Protein AF-A0A356CSP3-F1 (afdb_monomer_lite)

Structure (mmCIF, N/CA/C/O backbone):
data_AF-A0A356CSP3-F1
#
_entry.id   AF-A0A356CSP3-F1
#
loop_
_atom_site.group_PDB
_atom_site.id
_atom_site.type_symbol
_atom_site.label_atom_id
_atom_site.label_alt_id
_atom_site.label_comp_id
_atom_site.label_asym_id
_atom_site.label_entity_id
_atom_site.label_seq_id
_atom_site.pdbx_PDB_ins_code
_atom_site.Cartn_x
_atom_site.Cartn_y
_atom_site.Cartn_z
_atom_site.occupancy
_atom_site.B_iso_or_equiv
_atom_site.auth_seq_id
_atom_site.auth_comp_id
_atom_site.auth_asym_id
_atom_site.auth_atom_id
_atom_site.pdbx_PDB_model_num
ATOM 1 N N . ALA A 1 1 ? 16.871 2.410 2.288 1.00 77.31 1 ALA A N 1
ATOM 2 C CA . ALA A 1 1 ? 15.478 1.901 2.369 1.00 77.31 1 ALA A CA 1
ATOM 3 C C . ALA A 1 1 ? 14.807 2.461 3.621 1.00 77.31 1 ALA A C 1
ATOM 5 O O . ALA A 1 1 ? 14.174 1.737 4.377 1.00 77.31 1 ALA A O 1
ATOM 6 N N . GLU A 1 2 ? 14.958 3.761 3.840 1.00 93.31 2 GLU A N 1
ATOM 7 C CA . GLU A 1 2 ? 14.530 4.456 5.050 1.00 93.31 2 GLU A CA 1
ATOM 8 C C . GLU A 1 2 ? 13.049 4.845 5.024 1.00 93.31 2 GLU A C 1
ATOM 10 O O . GLU A 1 2 ? 12.419 4.854 6.074 1.00 93.31 2 GLU A O 1
ATOM 15 N N . GLY A 1 3 ? 12.455 5.067 3.842 1.00 94.81 3 GLY A N 1
ATOM 16 C CA . GLY A 1 3 ? 11.048 5.476 3.726 1.00 94.81 3 GLY A CA 1
ATOM 17 C C . GLY A 1 3 ? 10.073 4.525 4.431 1.00 94.81 3 GLY A C 1
ATOM 18 O O . GLY A 1 3 ? 9.157 4.975 5.107 1.00 94.81 3 GLY A O 1
ATOM 19 N N . ARG A 1 4 ? 10.327 3.208 4.380 1.00 96.06 4 ARG A N 1
ATOM 20 C CA . ARG A 1 4 ? 9.497 2.211 5.084 1.00 96.06 4 ARG A CA 1
ATOM 21 C C . ARG A 1 4 ? 9.622 2.262 6.610 1.00 96.06 4 ARG A C 1
ATOM 23 O O . ARG A 1 4 ? 8.701 1.832 7.289 1.00 96.06 4 ARG A O 1
ATOM 30 N N . LEU A 1 5 ? 10.739 2.760 7.145 1.00 96.69 5 LEU A N 1
ATOM 31 C CA . LEU A 1 5 ? 10.915 2.905 8.593 1.00 96.69 5 LEU A CA 1
ATOM 32 C C . LEU A 1 5 ? 10.019 4.029 9.116 1.00 96.69 5 LEU A C 1
ATOM 34 O O . LEU A 1 5 ? 9.294 3.833 10.080 1.00 96.69 5 LEU A O 1
ATOM 38 N N . ILE A 1 6 ? 9.992 5.163 8.410 1.00 96.62 6 ILE A N 1
ATOM 39 C CA . ILE A 1 6 ? 9.119 6.294 8.752 1.00 96.62 6 ILE A CA 1
ATOM 40 C C . ILE A 1 6 ? 7.642 5.911 8.581 1.00 96.62 6 ILE A C 1
ATOM 42 O O . ILE A 1 6 ? 6.819 6.249 9.428 1.00 96.62 6 ILE A O 1
ATOM 46 N N . LEU A 1 7 ? 7.298 5.178 7.514 1.00 97.19 7 LEU A N 1
ATOM 47 C CA . LEU A 1 7 ? 5.924 4.710 7.298 1.00 97.19 7 LEU A CA 1
ATOM 48 C C . LEU A 1 7 ? 5.442 3.774 8.409 1.00 97.19 7 LEU A C 1
ATOM 50 O O . LEU A 1 7 ? 4.286 3.870 8.799 1.00 97.19 7 LEU A O 1
ATOM 54 N N . CYS A 1 8 ? 6.307 2.914 8.951 1.00 97.25 8 CYS A N 1
ATOM 55 C CA . CYS A 1 8 ? 5.947 2.042 10.071 1.00 97.25 8 CYS A CA 1
ATOM 56 C C . CYS A 1 8 ? 5.470 2.854 11.289 1.00 97.25 8 CYS A C 1
ATOM 58 O O . CYS A 1 8 ? 4.405 2.575 11.845 1.00 97.25 8 CYS A O 1
ATOM 60 N N . ASP A 1 9 ? 6.212 3.899 11.660 1.00 98.00 9 ASP A N 1
ATOM 61 C CA . ASP A 1 9 ? 5.824 4.791 12.758 1.00 98.00 9 ASP A CA 1
ATOM 62 C C . ASP A 1 9 ? 4.553 5.587 12.423 1.00 98.00 9 ASP A C 1
ATOM 64 O O . ASP A 1 9 ? 3.673 5.738 13.271 1.00 98.00 9 ASP A O 1
ATOM 68 N N . ALA A 1 10 ? 4.421 6.065 11.181 1.00 97.94 10 ALA A N 1
ATOM 69 C CA . ALA A 1 10 ? 3.256 6.826 10.729 1.00 97.94 10 ALA A CA 1
ATOM 70 C C . ALA A 1 10 ? 1.965 5.986 10.727 1.00 97.94 10 ALA A C 1
ATOM 72 O O . ALA A 1 10 ? 0.932 6.455 11.203 1.00 97.94 10 ALA A O 1
ATOM 73 N N . LEU A 1 11 ? 2.027 4.741 10.248 1.00 97.81 11 LEU A N 1
ATOM 74 C CA . LEU A 1 11 ? 0.902 3.801 10.258 1.00 97.81 11 LEU A CA 1
ATOM 75 C C . LEU A 1 11 ? 0.512 3.424 11.692 1.00 97.81 11 LEU A C 1
ATOM 77 O O . LEU A 1 11 ? -0.665 3.468 12.035 1.00 97.81 11 LEU A O 1
ATOM 81 N N . THR A 1 12 ? 1.495 3.171 12.562 1.00 98.19 12 THR A N 1
ATOM 82 C CA . THR A 1 12 ? 1.252 2.932 13.999 1.00 98.19 12 THR A CA 1
ATOM 83 C C . THR A 1 12 ? 0.600 4.148 14.665 1.00 98.19 12 THR A C 1
ATOM 85 O O . THR A 1 12 ? -0.277 4.029 15.518 1.00 98.19 12 THR A O 1
ATOM 88 N N . TYR A 1 13 ? 1.009 5.359 14.282 1.00 98.25 13 TYR A N 1
ATOM 89 C CA . TYR A 1 13 ? 0.392 6.584 14.779 1.00 98.25 13 TYR A CA 1
ATOM 90 C C . TYR A 1 13 ? -1.057 6.742 14.295 1.00 98.25 13 TYR A C 1
ATOM 92 O O . TYR A 1 13 ? -1.901 7.213 15.062 1.00 98.25 13 TYR A O 1
ATOM 100 N N . ALA A 1 14 ? -1.357 6.322 13.063 1.00 98.19 14 ALA A N 1
ATOM 101 C CA . ALA A 1 14 ? -2.685 6.425 12.467 1.00 98.19 14 ALA A CA 1
ATOM 102 C C . ALA A 1 14 ? -3.756 5.617 13.226 1.00 98.19 14 ALA A C 1
ATOM 104 O O . ALA A 1 14 ? -4.907 6.049 13.285 1.00 98.19 14 ALA A O 1
ATOM 105 N N . GLU A 1 15 ? -3.387 4.510 13.883 1.00 97.12 15 GLU A N 1
ATOM 106 C CA . GLU A 1 15 ? -4.313 3.687 14.684 1.00 97.12 15 GLU A CA 1
ATOM 107 C C . GLU A 1 15 ? -5.061 4.498 15.756 1.00 97.12 15 GLU A C 1
ATOM 109 O O . GLU A 1 15 ? -6.219 4.223 16.065 1.00 97.12 15 GLU A O 1
ATOM 114 N N . ARG A 1 16 ? -4.440 5.560 16.285 1.00 98.19 16 ARG A N 1
ATOM 115 C CA . ARG A 1 16 ? -5.017 6.415 17.339 1.00 98.19 16 ARG A CA 1
ATOM 116 C C . ARG A 1 16 ? -6.291 7.142 16.911 1.00 98.19 16 ARG A C 1
ATOM 118 O O . ARG A 1 16 ? -7.037 7.602 17.773 1.00 98.19 16 ARG A O 1
ATOM 125 N N . PHE A 1 17 ? -6.524 7.273 15.607 1.00 98.19 17 PHE A N 1
ATOM 126 C CA . PHE A 1 17 ? -7.707 7.934 15.061 1.00 98.19 17 PHE A CA 1
ATOM 127 C C . PHE A 1 17 ? -8.895 6.982 14.869 1.00 98.1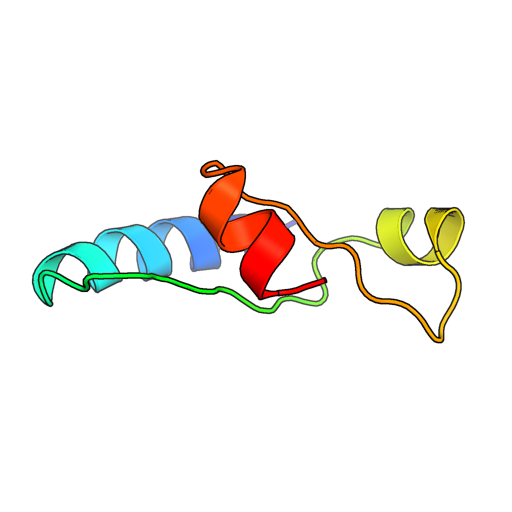9 17 PHE A C 1
ATOM 129 O O . PHE A 1 17 ? -9.958 7.453 14.480 1.00 98.19 17 PHE A O 1
ATOM 136 N N . ASN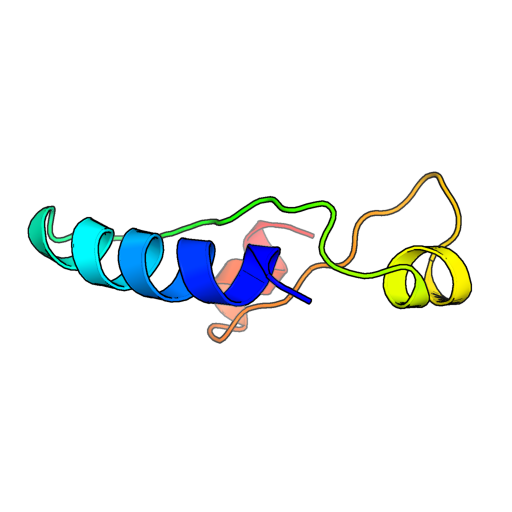 A 1 18 ? -8.738 5.680 15.153 1.00 97.19 18 ASN A N 1
ATOM 137 C CA . ASN A 1 18 ? -9.716 4.631 14.831 1.00 97.19 18 ASN A CA 1
ATOM 138 C C . ASN A 1 18 ? -10.277 4.757 13.395 1.00 97.19 18 ASN A C 1
ATOM 140 O O . ASN A 1 18 ? -11.494 4.849 13.228 1.00 97.19 18 ASN A O 1
ATOM 144 N N . PRO A 1 19 ? -9.415 4.837 12.363 1.00 97.69 19 PRO A N 1
ATOM 145 C CA . PRO A 1 19 ? -9.874 5.014 10.992 1.00 97.69 19 PRO A CA 1
ATOM 146 C C . PRO A 1 19 ? -10.580 3.756 10.473 1.00 97.69 19 PRO A C 1
ATOM 148 O O . PRO A 1 19 ? -10.149 2.641 10.760 1.00 97.69 19 PRO A O 1
ATOM 151 N N . ASP A 1 20 ? -11.607 3.937 9.639 1.00 97.44 20 ASP A N 1
ATOM 152 C CA . ASP A 1 20 ? -12.225 2.822 8.907 1.00 97.44 20 ASP A CA 1
ATOM 153 C C . ASP A 1 20 ? -11.260 2.232 7.861 1.00 97.44 20 ASP A C 1
ATOM 155 O O . ASP A 1 20 ? -11.261 1.029 7.614 1.00 97.44 20 ASP A O 1
ATOM 159 N N . VAL A 1 21 ? -10.431 3.085 7.243 1.00 97.44 21 VAL A N 1
ATOM 160 C CA . VAL A 1 21 ? -9.454 2.727 6.202 1.00 97.44 21 VAL A CA 1
ATOM 161 C C . VAL A 1 21 ? -8.217 3.624 6.316 1.00 97.44 21 VAL A C 1
ATOM 163 O O . VAL A 1 21 ? -8.337 4.829 6.548 1.00 97.44 21 VAL A O 1
ATOM 166 N N . VAL A 1 22 ? -7.028 3.056 6.095 1.00 97.94 22 VAL A N 1
ATOM 167 C CA . VAL A 1 22 ? -5.760 3.794 5.962 1.00 97.94 22 VAL A CA 1
ATOM 168 C C . VAL A 1 22 ? -5.149 3.493 4.595 1.00 97.94 22 VAL A C 1
ATOM 170 O O . VAL A 1 22 ? -5.018 2.331 4.225 1.00 97.94 22 VAL A O 1
ATOM 173 N N . ILE A 1 23 ? -4.771 4.539 3.856 1.00 97.50 23 ILE A N 1
ATOM 174 C CA . ILE A 1 23 ? -4.086 4.439 2.560 1.00 97.50 23 ILE A CA 1
ATOM 175 C C . ILE A 1 23 ? -2.770 5.208 2.668 1.00 97.50 23 ILE A C 1
ATOM 177 O O . ILE A 1 23 ? -2.783 6.410 2.947 1.00 97.50 23 ILE A O 1
ATOM 181 N N . ASP A 1 24 ? -1.643 4.537 2.430 1.00 97.25 24 ASP A N 1
ATOM 182 C CA . ASP A 1 24 ? -0.339 5.181 2.277 1.00 97.25 24 ASP A CA 1
ATOM 183 C C . ASP A 1 24 ? 0.081 5.264 0.802 1.00 97.25 24 ASP A C 1
ATOM 185 O O . ASP A 1 24 ? -0.225 4.395 -0.012 1.00 97.25 24 ASP A O 1
ATOM 189 N N . ILE A 1 25 ? 0.762 6.357 0.442 1.00 96.88 25 ILE A N 1
ATOM 190 C CA . ILE A 1 25 ? 1.270 6.603 -0.912 1.00 96.88 25 ILE A CA 1
ATOM 191 C C . ILE A 1 25 ? 2.747 6.960 -0.794 1.00 96.88 25 ILE A C 1
ATOM 193 O O . ILE A 1 25 ? 3.102 7.968 -0.179 1.00 96.88 25 ILE A O 1
ATOM 197 N N . ALA A 1 26 ? 3.617 6.149 -1.397 1.00 96.69 26 ALA A N 1
ATOM 198 C CA . ALA A 1 26 ? 5.058 6.326 -1.278 1.00 96.69 26 ALA A CA 1
ATOM 199 C C . ALA A 1 26 ? 5.823 5.945 -2.550 1.00 96.69 26 ALA A C 1
ATOM 201 O O . ALA A 1 26 ? 5.567 4.928 -3.193 1.00 96.69 26 ALA A O 1
ATOM 202 N N . THR A 1 27 ? 6.868 6.712 -2.857 1.00 96.25 27 THR A N 1
ATOM 203 C CA . THR A 1 27 ? 7.878 6.389 -3.876 1.00 96.25 27 THR A CA 1
ATOM 204 C C . THR A 1 27 ? 8.894 5.377 -3.326 1.00 96.25 27 THR A C 1
ATOM 206 O O . THR A 1 27 ? 10.083 5.651 -3.184 1.00 96.25 27 THR A O 1
ATOM 209 N N . LEU A 1 28 ? 8.408 4.190 -2.943 1.00 92.88 28 LEU A N 1
ATOM 210 C CA . LEU A 1 28 ? 9.113 3.313 -2.002 1.00 92.88 28 LEU A CA 1
ATOM 211 C C . LEU A 1 28 ? 10.232 2.463 -2.615 1.00 92.88 28 LEU A C 1
ATOM 213 O O . LEU A 1 28 ? 11.206 2.128 -1.932 1.00 92.88 28 LEU A O 1
ATOM 217 N N . THR A 1 29 ? 10.084 2.048 -3.873 1.00 95.81 29 THR A N 1
ATOM 218 C CA . THR A 1 29 ? 11.050 1.157 -4.523 1.00 95.81 29 THR A CA 1
ATOM 219 C C . THR A 1 29 ? 11.233 1.497 -5.996 1.00 95.81 29 THR A C 1
ATOM 221 O O . THR A 1 29 ? 10.276 1.821 -6.696 1.00 95.81 29 THR A O 1
ATOM 224 N N . GLY A 1 30 ? 12.461 1.331 -6.493 1.00 95.88 30 GLY A N 1
ATOM 225 C CA . GLY A 1 30 ? 12.714 1.304 -7.935 1.00 95.88 30 GLY A CA 1
ATOM 226 C C . GLY A 1 30 ? 12.136 0.056 -8.616 1.00 95.88 30 GLY A C 1
ATOM 227 O O . GLY A 1 30 ? 11.873 0.083 -9.812 1.00 95.88 30 GLY A O 1
ATOM 228 N N . ALA A 1 31 ? 11.881 -1.021 -7.863 1.00 97.25 31 ALA A N 1
ATOM 229 C CA . ALA A 1 31 ? 11.313 -2.257 -8.399 1.00 97.25 31 ALA A CA 1
ATOM 230 C C . ALA A 1 31 ? 9.898 -2.055 -8.968 1.00 97.25 31 ALA A C 1
ATOM 232 O O . ALA A 1 31 ? 9.584 -2.639 -10.001 1.00 97.25 31 ALA A O 1
ATOM 233 N N . CYS A 1 32 ? 9.080 -1.183 -8.366 1.00 96.19 32 CYS A N 1
ATOM 234 C CA . CYS A 1 32 ? 7.764 -0.840 -8.917 1.00 96.19 32 CYS A CA 1
ATOM 235 C C . CYS A 1 32 ? 7.867 -0.225 -10.321 1.00 96.19 32 CYS A C 1
ATOM 237 O O . CYS A 1 32 ? 7.077 -0.573 -11.192 1.00 96.19 32 CYS A O 1
ATOM 239 N N . VAL A 1 33 ? 8.872 0.623 -10.570 1.00 96.44 33 VAL A N 1
ATOM 240 C CA . VAL A 1 33 ? 9.107 1.211 -11.901 1.00 96.44 33 VAL A CA 1
ATOM 241 C C . VAL A 1 33 ? 9.535 0.140 -12.905 1.00 96.44 33 VAL A C 1
ATOM 243 O O . VAL A 1 33 ? 9.071 0.146 -14.041 1.00 96.44 33 VAL A O 1
ATOM 246 N N . ILE A 1 34 ? 10.377 -0.813 -12.492 1.00 97.62 34 ILE A N 1
ATOM 247 C CA . ILE A 1 34 ? 10.776 -1.942 -13.349 1.00 97.62 34 ILE A CA 1
ATOM 248 C C . ILE A 1 34 ? 9.573 -2.826 -13.710 1.00 97.62 34 ILE A C 1
ATOM 250 O O . ILE A 1 34 ? 9.494 -3.307 -14.836 1.00 97.62 34 ILE A O 1
ATOM 254 N N . ALA A 1 35 ? 8.642 -3.034 -12.777 1.00 97.44 35 ALA A N 1
ATOM 255 C CA . ALA A 1 35 ? 7.482 -3.898 -12.982 1.00 97.44 35 ALA A CA 1
ATOM 256 C C . ALA A 1 35 ? 6.348 -3.235 -13.786 1.00 97.44 35 ALA A C 1
ATOM 258 O O . ALA A 1 35 ? 5.724 -3.901 -14.608 1.00 97.44 35 ALA A O 1
ATOM 259 N N . LEU A 1 36 ? 6.066 -1.950 -13.542 1.00 97.00 36 LEU A N 1
ATOM 260 C CA . LEU A 1 36 ? 4.847 -1.272 -14.017 1.00 97.00 36 LEU A CA 1
ATOM 261 C C . LEU A 1 36 ? 5.114 -0.065 -14.935 1.00 97.00 36 LEU A C 1
ATOM 263 O O . LEU A 1 36 ? 4.183 0.514 -15.496 1.00 97.00 36 LEU A O 1
ATOM 267 N N . GLY A 1 37 ? 6.376 0.327 -15.119 1.00 96.38 37 GLY A N 1
ATOM 268 C CA . GLY A 1 37 ? 6.751 1.516 -15.880 1.00 96.38 37 GLY A CA 1
ATOM 269 C C . GLY A 1 37 ? 6.460 2.821 -15.131 1.00 96.38 37 GLY A C 1
ATOM 270 O O . GLY A 1 37 ? 6.493 2.878 -13.905 1.00 96.38 37 GLY A O 1
ATOM 271 N N . HIS A 1 38 ? 6.218 3.899 -15.881 1.00 95.56 38 HIS A N 1
ATOM 272 C CA . HIS A 1 38 ? 6.074 5.257 -15.333 1.00 95.56 38 HIS A CA 1
ATOM 273 C C . HIS A 1 38 ? 4.627 5.761 -15.248 1.00 95.56 38 HIS A C 1
ATOM 275 O O . HIS A 1 38 ? 4.397 6.852 -14.733 1.00 95.56 38 HIS A O 1
ATOM 281 N N . HIS A 1 39 ? 3.666 5.003 -15.783 1.00 95.44 39 HIS A N 1
ATOM 282 C CA . HIS A 1 39 ? 2.268 5.433 -15.879 1.00 95.44 39 HIS A CA 1
ATOM 283 C C . HIS A 1 39 ? 1.366 4.801 -14.817 1.00 95.44 39 HIS A C 1
ATOM 285 O O . HIS A 1 39 ? 0.425 5.452 -14.375 1.00 95.44 39 HIS A O 1
ATOM 291 N N . ALA A 1 40 ? 1.647 3.560 -14.413 1.00 95.00 40 ALA A N 1
ATOM 292 C CA . ALA A 1 40 ? 0.863 2.836 -13.420 1.00 95.00 40 ALA A CA 1
ATOM 293 C C . ALA A 1 40 ? 1.581 2.802 -12.062 1.00 95.00 40 ALA A C 1
ATOM 295 O O . ALA A 1 40 ? 2.794 2.596 -11.993 1.00 95.00 40 ALA A O 1
ATOM 296 N N . SER A 1 41 ? 0.816 2.978 -10.984 1.00 96.38 41 SER A N 1
ATOM 297 C CA . SER A 1 41 ? 1.283 2.815 -9.603 1.00 96.38 41 SER A CA 1
ATOM 298 C C . SER A 1 41 ? 1.056 1.379 -9.133 1.00 96.38 41 SER A C 1
ATOM 300 O O . SER A 1 41 ? 0.096 0.733 -9.543 1.00 96.38 41 SER A O 1
ATOM 302 N N . GLY A 1 42 ? 1.921 0.876 -8.250 1.00 96.62 42 GLY A N 1
ATOM 303 C CA . GLY A 1 42 ? 1.692 -0.412 -7.590 1.00 96.62 42 GLY A CA 1
ATOM 304 C C . GLY A 1 42 ? 0.684 -0.271 -6.453 1.00 96.62 42 GLY A C 1
ATOM 305 O O . GLY A 1 42 ? 0.883 0.570 -5.578 1.00 96.62 42 GLY A O 1
ATOM 306 N N . LEU A 1 43 ? -0.358 -1.102 -6.462 1.00 97.38 43 LEU A N 1
ATOM 307 C CA . LEU A 1 43 ? -1.349 -1.206 -5.392 1.00 97.38 43 LEU A CA 1
ATOM 308 C C . LEU A 1 43 ? -1.081 -2.468 -4.566 1.00 97.38 43 LEU A C 1
ATOM 310 O O . LEU A 1 43 ? -0.992 -3.568 -5.109 1.00 97.38 43 LEU A O 1
ATOM 314 N N . TYR A 1 44 ? -0.965 -2.298 -3.251 1.00 96.88 44 TYR A N 1
ATOM 315 C CA . TYR A 1 44 ? -0.865 -3.385 -2.283 1.00 96.88 44 TYR A CA 1
ATOM 316 C C . TYR A 1 44 ? -1.886 -3.134 -1.181 1.00 96.88 44 TYR A C 1
ATOM 318 O O . TYR A 1 44 ? -1.992 -2.020 -0.679 1.00 96.88 44 TYR A O 1
ATOM 326 N N . SER A 1 45 ? -2.623 -4.172 -0.806 1.00 97.62 45 SER A N 1
ATOM 327 C CA . SER A 1 45 ? -3.630 -4.116 0.248 1.00 97.62 45 SER A CA 1
ATOM 328 C C . SER A 1 45 ? -3.611 -5.426 1.025 1.00 97.62 45 SER A C 1
ATOM 330 O O . SER A 1 45 ? -3.298 -6.479 0.470 1.00 97.62 45 SER A O 1
ATOM 332 N N . ASN A 1 46 ? -3.938 -5.358 2.312 1.00 97.44 46 ASN A N 1
ATOM 333 C CA . ASN A 1 4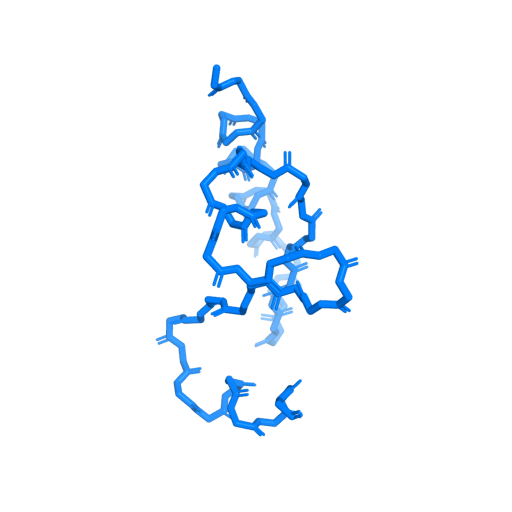6 ? -4.236 -6.525 3.141 1.00 97.44 46 ASN A CA 1
ATOM 334 C C . ASN A 1 46 ? -5.727 -6.918 3.096 1.00 97.44 46 ASN A C 1
ATOM 336 O O . ASN A 1 46 ? -6.097 -7.935 3.678 1.00 97.44 46 ASN A O 1
ATOM 340 N N . ASP A 1 47 ? -6.561 -6.122 2.423 1.00 98.00 47 ASP A N 1
ATOM 341 C CA . ASP A 1 47 ? -7.992 -6.343 2.218 1.00 98.00 47 ASP A CA 1
ATOM 342 C C . ASP A 1 47 ? -8.304 -6.346 0.709 1.00 98.00 47 ASP A C 1
ATOM 344 O O . ASP A 1 47 ? -8.130 -5.334 0.018 1.00 98.00 47 ASP A O 1
ATOM 348 N N . ASP A 1 48 ? -8.766 -7.493 0.200 1.00 97.75 48 ASP A N 1
ATOM 349 C CA . ASP A 1 48 ? -9.094 -7.700 -1.217 1.00 97.75 48 ASP A CA 1
ATOM 350 C C . ASP A 1 48 ? -10.285 -6.854 -1.685 1.00 97.75 48 ASP A C 1
ATOM 352 O O . ASP A 1 48 ? -10.356 -6.464 -2.853 1.00 97.75 48 ASP A O 1
ATOM 356 N N . LYS A 1 49 ? -11.239 -6.563 -0.793 1.00 97.69 49 LYS A N 1
ATOM 357 C CA . LYS A 1 49 ? -12.386 -5.714 -1.119 1.00 97.69 49 LYS A CA 1
ATOM 358 C C . LYS A 1 49 ? -11.920 -4.276 -1.307 1.00 97.69 49 LYS A C 1
ATOM 360 O O . LYS A 1 49 ? -12.256 -3.673 -2.320 1.00 97.69 49 LYS A O 1
ATOM 365 N N . LEU A 1 50 ? -11.104 -3.767 -0.383 1.00 97.44 50 LEU A N 1
ATOM 366 C CA . LEU A 1 50 ? -10.510 -2.436 -0.514 1.00 97.44 50 LEU A CA 1
ATOM 367 C C . LEU A 1 50 ? -9.645 -2.328 -1.776 1.00 97.44 50 LEU A C 1
ATOM 369 O O . LEU A 1 50 ? -9.715 -1.323 -2.474 1.00 97.44 50 LEU A O 1
ATOM 373 N N . ALA A 1 51 ? -8.860 -3.364 -2.091 1.00 97.81 51 ALA A N 1
ATOM 374 C CA . ALA A 1 51 ? -8.056 -3.391 -3.312 1.00 97.81 51 ALA A CA 1
ATOM 375 C C . ALA A 1 51 ? -8.930 -3.242 -4.563 1.00 97.81 51 ALA A C 1
ATOM 377 O O . ALA A 1 51 ? -8.643 -2.417 -5.422 1.00 97.81 51 ALA A O 1
ATOM 378 N N . LYS A 1 52 ? -10.026 -4.005 -4.630 1.00 97.38 52 LYS A N 1
ATOM 379 C CA . LYS A 1 52 ? -10.965 -3.973 -5.752 1.00 97.38 52 LYS A CA 1
ATOM 380 C C . LYS A 1 52 ? -11.720 -2.648 -5.871 1.00 97.38 52 LYS A C 1
ATOM 382 O O . LYS A 1 52 ? -12.051 -2.245 -6.978 1.00 97.38 52 LYS A O 1
ATOM 387 N N . ASP A 1 53 ? -12.002 -1.989 -4.751 1.00 96.88 53 ASP A N 1
ATOM 388 C CA . ASP A 1 53 ? -12.653 -0.676 -4.740 1.00 96.88 53 ASP A CA 1
ATOM 389 C C . ASP A 1 53 ? -11.712 0.451 -5.239 1.00 96.88 53 ASP A C 1
ATOM 391 O O . ASP A 1 53 ? -12.188 1.543 -5.554 1.00 96.88 53 ASP A O 1
ATOM 395 N N . LEU A 1 54 ? -10.394 0.201 -5.313 1.00 94.75 54 LEU A N 1
ATOM 396 C CA . LEU A 1 54 ? -9.353 1.164 -5.709 1.00 94.75 54 LEU A CA 1
ATOM 397 C C . LEU A 1 54 ? -8.720 0.907 -7.094 1.00 94.75 54 LEU A C 1
ATOM 399 O O . LEU A 1 54 ? -7.963 1.764 -7.556 1.00 94.75 54 LEU A O 1
ATOM 403 N N . GLU A 1 55 ? -8.984 -0.243 -7.725 1.00 89.56 55 GLU A N 1
ATOM 404 C CA . GLU A 1 55 ? -8.536 -0.592 -9.092 1.00 89.56 55 GLU A CA 1
ATOM 405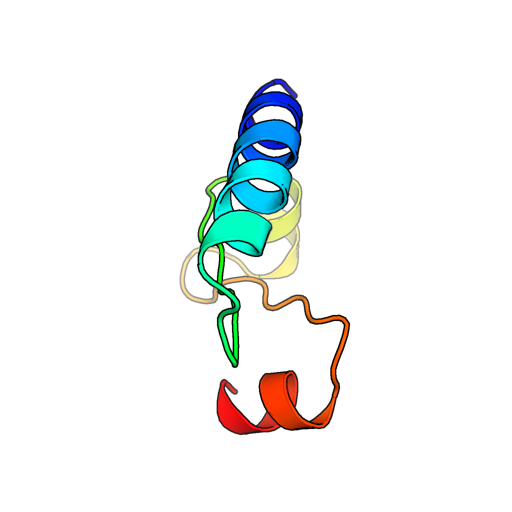 C C . GLU A 1 55 ? -9.387 0.094 -10.174 1.00 89.56 55 GLU A C 1
ATOM 407 O O . GLU A 1 55 ? -8.783 0.65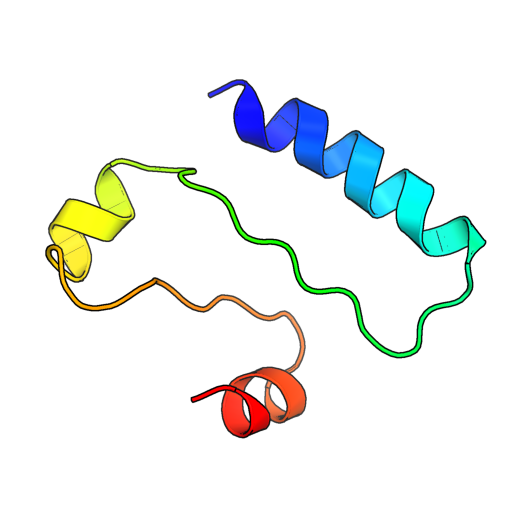3 -11.121 1.00 89.56 55 GLU A O 1
#

Radius of gyration: 12.92 Å; chains: 1; bounding box: 28×16×33 Å

pLDDT: mean 96.4, std 3.0, range [77.31, 98.25]

Sequence (55 aa):
AEGRLILCDALTYAERFNPDVVIDIATLTGACVIALGHHASGLYSNDDKLAKDLE

Foldseek 3Di:
DCVVVVVVVVVVVVVVVVDPDDDDDDPPDPVQCVVPNDPDGDDDDPDPVVSVVVD

Secondary structure (DSSP, 8-state):
--HHHHHHHHHHHHGGG--S---------HHHHHHHTTTPPPP--S-HHHHHHH-

=== Feature glossary ===
Feature key, reading from the visual/contextual features back to the raw sequence:

Rendered structure images. Six rendered views show the 3D structure from the faces of a cube — i.e. along ±x, ±y, ±z. Rendering representation is drawn randomly per protein from cartoon (secondary-structure ribbons), sticks (backbone bonds), or molecular surface; coloring is either N→C rainbow (blue at the N-terminus through red at the C-terminus) or one color per chain.

Contact-map, Ramachandran, and PAE plots. The contact map is a binary N×N matrix image: pixel (i, j) is dark where Cα_i and Cα_j are within 8 Å and |i−j|>4. Because the |i−j|>4 filter removes local helical contacts, off-diagonal stripes parallel to the main diagonal indicate parallel β-sheets; stripes perpendicular to it indicate antiparallel β-sheets. The Ramachandran plot scatters every residue's (φ, ψ) pair against the sterically allowed regions. The PAE heatmap renders the predicted-aligned-error matrix.

InterPro / GO / CATH / organism. Database cross-references. InterPro integrates a dozen domain/family signature databases into unified entries with residue-range hits. GO terms attach function/process/location labels with evidence codes. CATH codes position the fold in a four-level structural taxonomy. Organism is the NCBI-taxonomy species name.

Nearest PDB structures. The Foldseek neighbor list gives the closest experimentally determined structures in the PDB, ranked by structural alignment. TM-score near 1 means near-identical fold; near 0.3 means only rough topology match. This is how one finds what a novel AlphaFold prediction most resembles in the solved-structure universe.

Predicted aligned error. PAE(i, j) answers: if I align the predicted and true structures on residue i, how far off (in Å) do I expect residue j to be? A block-diagonal PAE matrix with low values on the blocks and high values off-diagonal is the signature of a multi-domain protein with confidently predicted domains but uncertain inter-domain orientation.

Solvent-accessible surface area. Accessible surface area quantifies burial. A residue with SASA near zero is packed into the hydrophobic core; one with SASA >100 Å² sits on the surface. Computed here via the Shrake–Rupley numerical algorithm with a 1.4 Å probe.

B-factor. B-factor (Debye–Waller factor) reflects atomic displacement in the crystal lattice. It is an experimental observable (units Å²), not a prediction; low values mean the atom is pinned down, high values mean it moves or is heterogeneous across the crystal.

pLDDT. For AlphaFold models, the B-factor field carries pLDDT — the model's own estimate of local accuracy on a 0–100 scale. Regions with pLDDT<50 should be treated as essentially unmodeled; they often correspond to intrinsically disordered segments.

Backbone torsions (φ/ψ). φ (phi) and ψ (psi) are the two rotatable backbone dihedrals per residue: φ is the C(i-1)–N–Cα–C torsion, ψ is the N–Cα–C–N(i+1) torsion, both in degrees on (−180°, 180°]. α-helical residues cluster near (−60°, −45°); β-strand residues near (−120°, +130°). A Ramachandran plot is simply a scatter of (φ, ψ) for every residue.

Radius of gyration, Cα contacts, bounding box. Radius of gyration (Rg) is the root-mean-square distance of Cα atoms from their centroid — a single number for overall size and compactness. A globular domain of N residues has Rg ≈ 2.2·N^0.38 Å; an extended or disordered chain has a much larger Rg. The Cα contact count is the number of residue pairs whose Cα atoms are within 8 Å and are more than four positions apart in sequence — a standard proxy for tertiary packing density. The bounding box is th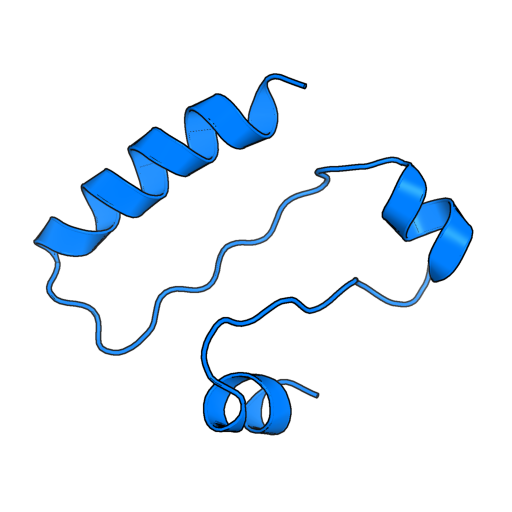e smallest axis-aligned box enclosing all Cα atoms.

Secondary structure (3-state, P-SEA). Three-state secondary structure (P-SEA) collapses the eight DSSP classes into helix (a), strand (b), and coil (c). P-SEA assigns these from Cα geometry alone — distances and angles — without requiring backbone oxygens, so it works on any Cα trace.

Secondary structure (8-state, DSSP). DSSP 8-state secondary structure assigns each residue one of H (α-helix), G (3₁₀-helix), I (π-helix), E (extended β-strand), B (isolated β-bridge), T (hydrogen-bonded turn), S (bend), or '-' (coil). The assignment is computed from backbone hydrogen-bond geometry via the Kabsch–Sander algorithm.

Foldseek 3Di. A 3Di character summarizes, for each residue, the relative orientation of the Cα frame of its nearest spatial neighbor. Because it encodes fold topology rather than chemistry, 3Di alignments detect remote structural similarity that sequence alignment misses.

mmCIF coordinates. The mmCIF block holds the 3D Cartesian coordinates of each backbone atom (N, Cα, C, O) in ångströms. mmCIF is the PDB's canonical archive format — a tagged-loop text representation of the atomic model.

Sequence. Sequence gives the chain of amino acids in standard one-letter code (A=alanine, C=cysteine, …, Y=tyrosine), read N→C. It is the only feature that is directly encoded by the gene; all structural features are derived from the folded form of this sequence.